Protein AF-A0A8H7A7D5-F1 (afdb_monomer_lite)

Organism: Pleurotus ostreatus (NCBI:txid5322)

Radius of gyration: 24.52 Å; chains: 1; bounding box: 37×59×91 Å

pLDDT: mean 76.34, std 21.39,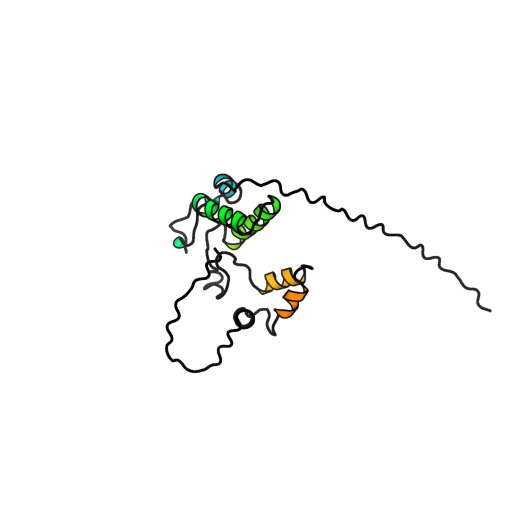 range [26.97, 98.31]

Sequence (177 aa):
MMLLSFCIFTLSLNVVFSMVIPCHPPKNSSDITPFQLTLIAPSTRACNISAPFTDECRTAEQAAPFINKAFNDYAIASVGEKAAILSLMLFETGEFKFDKNHFPAPGRTGQGTRNLMTFPFVHQYALDTPSTHSRALGLAGTNATDPIYIIRRITGCNRSTSSVRGATTSHTSVRVF

Foldseek 3Di:
DDDDDDDPPPPPPPPPPPPPPPPDPAPQDDFDALVNLCVVPVVLCDQDPPDPQSVQAHHSNRVRVVLRVVCVVVVVGHPVSSVVVVVQLCVQCVHRSHQAACPPHNGDPPQHGSNRDDQLVVLVVLCVDPVRNVVSVVQDDPCSPDSVVSCCVVVVPPPDPDDDDDDDDDDPPPPPD

Structure (mmCIF, N/CA/C/O backbone):
data_AF-A0A8H7A7D5-F1
#
_entry.id   AF-A0A8H7A7D5-F1
#
loop_
_atom_site.group_PDB
_atom_site.id
_atom_site.type_symbol
_atom_site.label_atom_id
_atom_site.label_alt_id
_atom_site.label_comp_id
_atom_site.label_asym_id
_atom_site.label_entity_id
_atom_site.label_seq_id
_atom_site.pdbx_PDB_ins_code
_atom_site.Cartn_x
_atom_site.Cartn_y
_atom_site.Cartn_z
_atom_site.occupancy
_atom_site.B_iso_or_equiv
_atom_site.auth_seq_id
_atom_site.auth_comp_id
_atom_site.auth_asym_id
_atom_site.auth_atom_id
_atom_site.pdbx_PDB_model_num
ATOM 1 N N . MET A 1 1 ? -6.553 11.393 76.240 1.00 45.59 1 MET A N 1
ATOM 2 C CA . MET A 1 1 ? -7.636 12.022 75.454 1.00 45.59 1 MET A CA 1
ATOM 3 C C . MET A 1 1 ? -7.025 12.598 74.189 1.00 45.59 1 MET A C 1
ATOM 5 O O . MET A 1 1 ? -6.270 13.555 74.268 1.00 45.59 1 MET A O 1
ATOM 9 N N . MET A 1 2 ? -7.250 11.911 73.066 1.00 43.59 2 MET A N 1
ATOM 10 C CA . MET A 1 2 ? -6.789 12.264 71.718 1.00 43.59 2 MET A CA 1
ATOM 11 C C . MET A 1 2 ? -7.499 13.531 71.230 1.00 43.59 2 MET A C 1
ATOM 13 O O . MET A 1 2 ? -8.723 13.590 71.292 1.00 43.59 2 MET A O 1
ATOM 17 N N . LEU A 1 3 ? -6.756 14.505 70.704 1.00 44.88 3 LEU A N 1
ATOM 18 C CA . LEU A 1 3 ? -7.315 15.582 69.886 1.00 44.88 3 LEU A CA 1
ATOM 19 C C . LEU A 1 3 ? -6.875 15.358 68.439 1.00 44.88 3 LEU A C 1
ATOM 21 O O . LEU A 1 3 ? -5.687 15.349 68.123 1.00 44.88 3 LEU A O 1
ATOM 25 N N . LEU A 1 4 ? -7.877 15.086 67.605 1.00 46.84 4 LEU A N 1
ATOM 26 C CA . LEU A 1 4 ? -7.788 14.803 66.181 1.00 46.84 4 LEU A CA 1
ATOM 27 C C . LEU A 1 4 ? -7.324 16.049 65.413 1.00 46.84 4 LEU A C 1
ATOM 29 O O . LEU A 1 4 ? -7.981 17.087 65.455 1.00 46.84 4 LEU A O 1
ATOM 33 N N . SER A 1 5 ? -6.240 15.911 64.651 1.00 61.38 5 SER A N 1
ATOM 34 C CA . SER A 1 5 ? -5.873 16.845 63.587 1.00 61.38 5 SER A CA 1
ATOM 35 C C . SER A 1 5 ? -6.569 16.406 62.296 1.00 61.38 5 SER A C 1
ATOM 37 O O . SER A 1 5 ? -6.234 15.371 61.718 1.00 61.38 5 SER A O 1
ATOM 39 N N . PHE A 1 6 ? -7.586 17.157 61.876 1.00 47.94 6 PHE A N 1
ATOM 40 C CA . PHE A 1 6 ? -8.292 16.944 60.615 1.00 47.94 6 PHE A CA 1
ATOM 41 C C . PHE A 1 6 ? -7.476 17.541 59.458 1.00 47.94 6 PHE A C 1
ATOM 43 O O . PHE A 1 6 ? -7.467 18.752 59.250 1.00 47.94 6 PHE A O 1
ATOM 50 N N . CYS A 1 7 ? -6.807 16.685 58.681 1.00 46.22 7 CYS A N 1
ATOM 51 C CA . CYS A 1 7 ? -6.313 17.042 57.352 1.00 46.22 7 CYS A CA 1
ATOM 52 C C . CYS A 1 7 ? -7.504 17.177 56.396 1.00 46.22 7 CYS A C 1
ATOM 54 O O . CYS A 1 7 ? -8.066 16.179 55.947 1.00 46.22 7 CYS A O 1
ATOM 56 N N . ILE A 1 8 ? -7.885 18.412 56.073 1.00 58.34 8 ILE A N 1
ATOM 57 C CA . ILE A 1 8 ? -8.811 18.702 54.977 1.00 58.34 8 ILE A CA 1
ATOM 58 C C . ILE A 1 8 ? -8.011 18.585 53.675 1.00 58.34 8 ILE A C 1
ATOM 60 O O . ILE A 1 8 ? -7.366 19.534 53.236 1.00 58.34 8 ILE A O 1
ATOM 64 N N . PHE A 1 9 ? -8.014 17.392 53.081 1.00 53.34 9 PHE A N 1
ATOM 65 C CA . PHE A 1 9 ? -7.561 17.189 51.707 1.00 53.34 9 PHE A CA 1
ATOM 66 C C . PHE 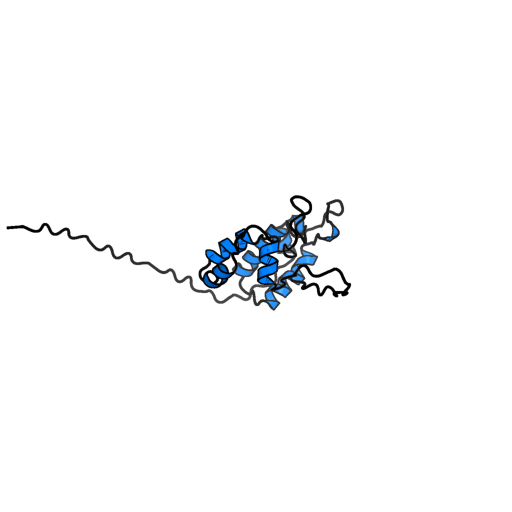A 1 9 ? -8.629 17.777 50.780 1.00 53.34 9 PHE A C 1
ATOM 68 O O . PHE A 1 9 ? -9.735 17.248 50.663 1.00 53.34 9 PHE A O 1
ATOM 75 N N . THR A 1 10 ? -8.326 18.917 50.166 1.00 55.41 10 THR A N 1
ATOM 76 C CA . THR A 1 10 ? -9.178 19.546 49.161 1.00 55.41 10 THR A CA 1
ATOM 77 C C . THR A 1 10 ? -9.250 18.641 47.931 1.00 55.41 10 THR A C 1
ATOM 79 O O . THR A 1 10 ? -8.270 18.424 47.224 1.00 55.41 10 THR A O 1
ATOM 82 N N . LEU A 1 11 ? -10.435 18.076 47.696 1.00 51.94 11 LEU A N 1
ATOM 83 C CA . LEU A 1 11 ? -10.761 17.280 46.520 1.00 51.94 11 LEU A CA 1
ATOM 84 C C . LEU A 1 11 ? -10.766 18.204 45.291 1.00 51.94 11 LEU A C 1
ATOM 86 O O . LEU A 1 11 ? -11.753 18.888 45.016 1.00 51.94 11 LEU A O 1
ATOM 90 N N . SER A 1 12 ? -9.652 18.267 44.565 1.00 59.84 12 SER A N 1
ATOM 91 C CA . SER A 1 12 ? -9.580 18.920 43.261 1.00 59.84 12 SER A CA 1
ATOM 92 C C . SER A 1 12 ? -10.403 18.110 42.257 1.00 59.84 12 SER A C 1
ATOM 94 O O . SER A 1 12 ? -9.994 17.056 41.768 1.00 59.84 12 SER A O 1
ATOM 96 N N . LEU A 1 13 ? -11.609 18.607 41.973 1.00 56.12 13 LEU A N 1
ATOM 97 C CA . LEU A 1 13 ? -12.452 18.152 40.874 1.00 56.12 13 LEU A CA 1
ATOM 98 C C . LEU A 1 13 ? -11.695 18.403 39.558 1.00 56.12 13 LEU A C 1
ATOM 100 O O . LEU A 1 13 ? -11.705 19.505 39.012 1.00 56.12 13 LEU A O 1
ATOM 104 N N . ASN A 1 14 ? -10.999 17.384 39.059 1.00 60.91 14 ASN A N 1
ATOM 105 C CA . ASN A 1 14 ? -10.469 17.386 37.702 1.00 60.91 14 ASN A CA 1
ATOM 106 C C . ASN A 1 14 ? -11.664 17.282 36.750 1.00 60.91 14 ASN A C 1
ATOM 108 O O . ASN A 1 14 ? -12.191 16.197 36.507 1.00 60.91 14 ASN A O 1
ATOM 112 N N . VAL A 1 15 ? -12.131 18.425 36.250 1.00 59.34 15 VAL A N 1
ATOM 113 C CA . VAL A 1 15 ? -13.112 18.474 35.166 1.00 59.34 15 VAL A CA 1
ATOM 114 C C . VAL A 1 15 ? -12.410 17.966 33.911 1.00 59.34 15 VAL A C 1
ATOM 116 O O . VAL A 1 15 ? -11.667 18.692 33.254 1.00 59.34 15 VAL A O 1
ATOM 119 N N . VAL A 1 16 ? -12.617 16.689 33.595 1.00 63.41 16 VAL A N 1
ATOM 120 C CA . VAL A 1 16 ? -12.185 16.100 32.329 1.00 63.41 16 VAL A CA 1
ATOM 121 C C . VAL A 1 16 ? -13.090 16.675 31.241 1.00 63.41 16 VAL A C 1
ATOM 123 O O . VAL A 1 16 ? -14.204 16.200 31.024 1.00 63.41 16 VAL A O 1
ATOM 126 N N . PHE A 1 17 ? -12.641 17.739 30.576 1.00 52.09 17 PHE A N 1
ATOM 127 C CA . PHE A 1 17 ? -13.268 18.217 29.347 1.00 52.09 17 PHE A CA 1
ATOM 128 C C . PHE A 1 17 ? -13.045 17.142 28.273 1.00 52.09 17 PHE A C 1
ATOM 130 O O . PHE A 1 17 ? -12.006 17.105 27.615 1.00 52.09 17 PHE A O 1
ATOM 137 N N . SER A 1 18 ? -14.004 16.225 28.118 1.00 56.50 18 SER A N 1
ATOM 138 C CA . SER A 1 18 ? -14.082 15.388 26.920 1.00 56.50 18 SER A CA 1
ATOM 139 C C . SER A 1 18 ? -14.318 16.318 25.738 1.00 56.50 18 SER A C 1
ATOM 141 O O . SER A 1 18 ? -15.437 16.778 25.515 1.00 56.50 18 SER A O 1
ATOM 143 N N . MET A 1 19 ? -13.261 16.624 24.986 1.00 55.97 19 MET A N 1
ATOM 144 C CA . MET A 1 19 ? -13.410 17.185 23.652 1.00 55.97 19 MET A CA 1
ATOM 145 C C . MET A 1 19 ? -14.025 16.087 22.792 1.00 55.97 19 MET A C 1
ATOM 147 O O . MET A 1 19 ? -13.328 15.247 22.227 1.00 55.97 19 MET A O 1
ATOM 151 N N . VAL A 1 20 ? -15.353 16.061 22.738 1.00 55.41 20 VAL A N 1
ATOM 152 C CA . VAL A 1 20 ? -16.064 15.344 21.690 1.00 55.41 20 VAL A CA 1
ATOM 153 C C . VAL A 1 20 ? -15.679 16.072 20.410 1.00 55.41 20 VAL A C 1
ATOM 155 O O . VAL A 1 20 ? -16.233 17.127 20.110 1.00 55.41 20 VAL A O 1
ATOM 158 N N . ILE A 1 21 ? -14.656 15.577 19.705 1.00 63.28 21 ILE A N 1
ATOM 159 C CA . ILE A 1 21 ? -14.363 16.044 18.353 1.00 63.28 21 ILE A CA 1
ATOM 160 C C . ILE A 1 21 ? -15.658 15.784 17.588 1.00 63.28 21 ILE A C 1
ATOM 162 O O . ILE A 1 21 ? -16.064 14.618 17.504 1.00 63.28 21 ILE A O 1
ATOM 166 N N . PRO A 1 22 ? -16.362 16.823 17.104 1.00 54.19 22 PRO A N 1
ATOM 167 C CA . PRO A 1 22 ? -17.553 16.600 16.314 1.00 54.19 22 PRO A CA 1
ATOM 168 C C . PRO A 1 22 ? -17.125 15.713 15.150 1.00 54.19 22 PRO A C 1
ATOM 170 O O . PRO A 1 22 ? -16.256 16.095 14.366 1.00 54.19 22 PRO A O 1
ATOM 173 N N . CYS A 1 23 ? -17.683 14.500 15.088 1.00 56.75 23 CYS A N 1
ATOM 174 C CA . CYS A 1 23 ? -17.554 13.646 13.921 1.00 56.75 23 CYS A CA 1
ATOM 175 C C . CYS A 1 23 ? -18.125 14.451 12.758 1.00 56.75 23 CYS A C 1
ATOM 177 O O . CYS A 1 23 ? -19.341 14.558 12.603 1.00 56.75 23 CYS A O 1
ATOM 179 N N . HIS A 1 24 ? -17.244 15.100 11.994 1.00 57.72 24 HIS A N 1
ATOM 180 C CA . HIS A 1 24 ? -17.636 15.729 10.752 1.00 57.72 24 HIS A CA 1
ATOM 181 C C . HIS A 1 24 ? -18.216 14.599 9.899 1.00 57.72 24 HIS A C 1
ATOM 183 O O . HIS A 1 24 ? -17.535 13.577 9.740 1.00 57.72 24 HIS A O 1
ATOM 189 N N . PRO A 1 25 ? -19.462 14.724 9.405 1.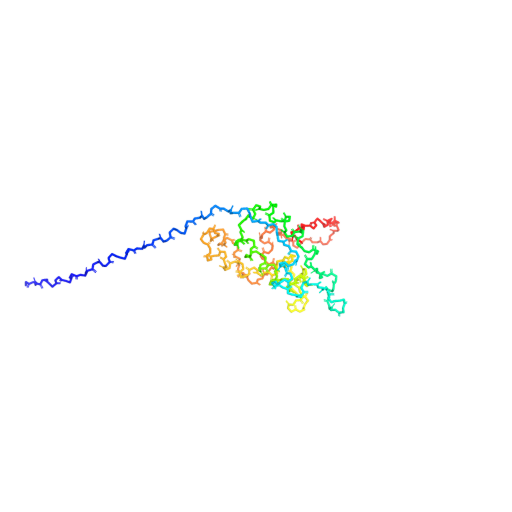00 57.66 25 PRO A N 1
ATOM 190 C CA . PRO A 1 25 ? -20.004 13.730 8.494 1.00 57.66 25 PRO A CA 1
ATOM 191 C C . PRO A 1 25 ? -18.974 13.532 7.381 1.00 57.66 25 PRO A C 1
ATOM 193 O O . PRO A 1 25 ? -18.404 14.531 6.931 1.00 57.66 25 PRO A O 1
ATOM 196 N N . PRO A 1 26 ? -18.657 12.287 6.987 1.00 56.97 26 PRO A N 1
ATOM 197 C CA . PRO A 1 26 ? -17.642 12.044 5.979 1.00 56.97 26 PRO A CA 1
ATOM 198 C C . PRO A 1 26 ? -18.036 12.834 4.736 1.00 56.97 26 PRO A C 1
ATOM 200 O O . PRO A 1 26 ? -18.989 12.499 4.036 1.00 56.97 26 PRO A O 1
ATOM 203 N N . LYS A 1 27 ? -17.331 13.942 4.486 1.00 50.72 27 LYS A N 1
ATOM 204 C CA . LYS A 1 27 ? -17.418 14.634 3.212 1.00 50.72 27 LYS A CA 1
ATOM 205 C C . LYS A 1 27 ? -16.998 13.584 2.203 1.00 50.72 27 LYS A C 1
ATOM 207 O O . LYS A 1 27 ? -15.866 13.113 2.314 1.00 50.72 27 LYS A O 1
ATOM 212 N N . ASN A 1 28 ? -17.903 13.197 1.298 1.00 59.25 28 ASN A N 1
ATOM 213 C CA . ASN A 1 28 ? -17.599 12.272 0.210 1.00 59.25 28 ASN A CA 1
ATOM 214 C C . ASN A 1 28 ? -16.301 12.743 -0.439 1.00 59.25 28 ASN A C 1
ATOM 216 O O . ASN A 1 28 ? -16.269 13.767 -1.127 1.00 59.25 28 ASN A O 1
ATOM 220 N N . SER A 1 29 ? -15.210 12.065 -0.097 1.00 70.25 29 SER A N 1
ATOM 221 C CA . SER A 1 29 ? -13.897 12.464 -0.558 1.00 70.25 29 SER A CA 1
ATOM 222 C C . SER A 1 29 ? -13.753 11.932 -1.966 1.00 70.25 29 SER A C 1
ATOM 224 O O . SER A 1 29 ? -14.035 10.759 -2.220 1.00 70.25 29 SER A O 1
ATOM 226 N N . SER A 1 30 ? -13.347 12.807 -2.879 1.00 86.31 30 SER A N 1
ATOM 227 C CA . SER A 1 30 ? -13.044 12.421 -4.250 1.00 86.31 30 SER A CA 1
ATOM 228 C C . SER A 1 30 ? -12.030 11.276 -4.283 1.00 86.31 30 SER A C 1
ATOM 230 O O . SER A 1 30 ? -11.235 11.097 -3.354 1.00 86.31 30 SER A O 1
ATOM 232 N N . ASP A 1 31 ? -12.056 10.519 -5.371 1.00 93.81 31 ASP A N 1
ATOM 233 C CA . ASP A 1 31 ? -11.036 9.528 -5.687 1.00 93.81 31 ASP A CA 1
ATOM 234 C C . ASP A 1 31 ? -9.630 10.141 -5.674 1.00 93.81 31 ASP A C 1
ATOM 236 O O . ASP A 1 31 ? -9.430 11.315 -6.006 1.00 93.81 31 ASP A O 1
ATOM 240 N N . ILE A 1 32 ? -8.647 9.330 -5.289 1.00 95.19 32 ILE A N 1
ATOM 241 C CA . ILE A 1 32 ? -7.239 9.703 -5.353 1.00 95.19 32 ILE A CA 1
ATOM 242 C C . ILE A 1 32 ? -6.792 9.686 -6.809 1.00 95.19 32 ILE A C 1
ATOM 244 O O . ILE A 1 32 ? -7.023 8.723 -7.542 1.00 95.19 32 ILE A O 1
ATOM 248 N N . THR A 1 33 ? -6.111 10.747 -7.221 1.00 96.94 33 THR A N 1
ATOM 249 C CA . THR A 1 33 ? -5.554 10.867 -8.570 1.00 96.94 33 THR A CA 1
ATOM 250 C C . THR A 1 33 ? -4.101 10.375 -8.628 1.00 96.94 33 THR A C 1
ATOM 252 O O . THR A 1 33 ? -3.358 10.533 -7.653 1.00 96.94 33 THR A O 1
ATOM 255 N N . PRO A 1 34 ? -3.629 9.867 -9.783 1.00 97.75 34 PRO A N 1
ATOM 256 C CA . PRO A 1 34 ? -2.210 9.560 -9.987 1.00 97.75 34 PRO A CA 1
ATOM 257 C C . PRO A 1 34 ? -1.284 10.758 -9.729 1.00 97.75 34 PRO A C 1
ATOM 259 O O . PRO A 1 34 ? -0.185 10.605 -9.197 1.00 97.75 34 PRO A O 1
ATOM 262 N N . PHE A 1 35 ? -1.749 11.972 -10.043 1.00 97.75 35 PHE A N 1
ATOM 263 C CA . PHE A 1 35 ? -1.016 13.203 -9.755 1.00 97.75 35 PHE A CA 1
ATOM 264 C C . PHE A 1 35 ? -0.797 13.403 -8.251 1.00 97.75 35 PHE A C 1
ATOM 266 O O . PHE A 1 35 ? 0.322 13.687 -7.832 1.00 97.75 35 PHE A O 1
ATOM 273 N N . GLN A 1 36 ? -1.833 13.207 -7.429 1.00 97.44 36 GLN A N 1
ATOM 274 C CA . GLN A 1 36 ? -1.703 13.284 -5.970 1.00 97.44 36 GLN A CA 1
ATOM 275 C C . GLN A 1 36 ? -0.750 12.216 -5.426 1.00 97.44 36 GLN A C 1
ATOM 277 O O . GLN A 1 36 ? 0.063 12.535 -4.565 1.00 97.44 36 GLN A O 1
ATOM 282 N N . LEU A 1 37 ? -0.801 10.985 -5.951 1.00 97.75 37 LEU A N 1
ATOM 283 C CA . LEU A 1 37 ? 0.147 9.928 -5.574 1.00 97.75 37 LEU A CA 1
ATOM 284 C C . LEU A 1 37 ? 1.588 10.306 -5.916 1.00 97.75 37 LEU A C 1
ATOM 286 O O . LEU A 1 37 ? 2.466 10.202 -5.068 1.00 97.75 37 LEU A O 1
ATOM 290 N N . THR A 1 38 ? 1.819 10.823 -7.121 1.00 98.19 38 THR A N 1
ATOM 291 C CA . THR A 1 38 ? 3.148 11.284 -7.541 1.00 98.19 38 THR A CA 1
ATOM 292 C C . THR A 1 38 ? 3.627 12.477 -6.709 1.00 98.19 38 THR A C 1
ATOM 294 O O . THR A 1 38 ? 4.824 12.640 -6.499 1.00 98.19 38 THR A O 1
ATOM 297 N N . LEU A 1 39 ? 2.716 13.324 -6.223 1.00 97.75 39 LEU A N 1
ATOM 298 C CA . LEU A 1 39 ? 3.068 14.464 -5.380 1.00 97.75 39 LEU A CA 1
ATOM 299 C C . LEU A 1 39 ? 3.590 14.022 -4.005 1.00 97.75 39 LEU A C 1
ATOM 301 O O . LEU A 1 39 ? 4.556 14.598 -3.513 1.00 97.75 39 LEU A O 1
ATOM 305 N N . ILE A 1 40 ? 2.959 13.015 -3.392 1.00 96.94 40 ILE A N 1
ATOM 306 C CA . ILE A 1 40 ? 3.321 12.535 -2.045 1.00 96.94 40 ILE A CA 1
ATOM 307 C C . ILE A 1 40 ? 4.388 11.433 -2.059 1.00 96.94 40 ILE A C 1
ATOM 309 O O . ILE A 1 40 ? 5.092 11.262 -1.070 1.00 96.94 40 ILE A O 1
ATOM 313 N N . ALA A 1 41 ? 4.511 10.702 -3.168 1.00 97.19 41 ALA A N 1
ATOM 314 C CA . ALA A 1 41 ? 5.468 9.619 -3.374 1.00 97.19 41 ALA A CA 1
ATOM 315 C C . ALA A 1 41 ? 6.072 9.721 -4.786 1.00 97.19 41 ALA A C 1
ATOM 317 O O . ALA A 1 41 ? 5.662 8.996 -5.700 1.00 97.19 41 ALA A O 1
ATOM 318 N N . PRO A 1 42 ? 7.028 10.642 -5.015 1.00 97.25 42 PRO A N 1
ATOM 319 C CA . PRO A 1 42 ? 7.535 10.941 -6.355 1.00 97.25 42 PRO A CA 1
ATOM 320 C C . PRO A 1 42 ? 8.139 9.753 -7.103 1.00 97.25 42 PRO A C 1
ATOM 322 O O . PRO A 1 42 ? 8.130 9.756 -8.337 1.00 97.25 42 PRO A O 1
ATOM 325 N N . SER A 1 43 ? 8.631 8.721 -6.403 1.00 95.69 43 SER A N 1
ATOM 326 C CA . SER A 1 43 ? 9.193 7.547 -7.081 1.00 95.69 43 SER A CA 1
ATOM 327 C C . SER A 1 43 ? 8.131 6.676 -7.759 1.00 95.69 43 SER A C 1
ATOM 329 O O . SER A 1 43 ? 8.467 5.903 -8.650 1.00 95.69 43 SER A O 1
ATOM 331 N N . THR A 1 44 ? 6.846 6.879 -7.449 1.00 96.88 44 THR A N 1
ATOM 332 C CA . THR A 1 44 ? 5.721 6.215 -8.132 1.00 96.88 44 THR A CA 1
ATOM 333 C C . THR A 1 44 ? 5.487 6.714 -9.561 1.00 96.88 44 THR A C 1
ATOM 335 O O . THR A 1 44 ? 4.696 6.116 -10.286 1.00 96.88 44 THR A O 1
ATOM 338 N N . ARG A 1 45 ? 6.173 7.773 -10.015 1.00 97.56 45 ARG A N 1
ATOM 339 C CA . ARG A 1 45 ? 6.048 8.274 -11.396 1.00 97.56 45 ARG A CA 1
ATOM 340 C C . ARG A 1 45 ? 6.496 7.246 -12.440 1.00 97.56 45 ARG A C 1
ATOM 342 O O . ARG A 1 45 ? 5.983 7.243 -13.553 1.00 97.56 45 ARG A O 1
ATOM 349 N N . ALA A 1 46 ? 7.489 6.421 -12.114 1.00 96.19 46 ALA A N 1
ATOM 350 C CA . ALA A 1 46 ? 8.031 5.434 -13.036 1.00 96.19 46 ALA A CA 1
ATOM 351 C C . ALA A 1 46 ? 8.714 4.288 -12.289 1.00 96.19 46 ALA A C 1
ATOM 353 O O . ALA A 1 46 ? 9.398 4.500 -11.290 1.00 96.19 46 ALA A O 1
ATOM 354 N N . CYS A 1 47 ? 8.603 3.083 -12.840 1.00 95.06 47 CYS A N 1
ATOM 355 C CA . CYS A 1 47 ? 9.356 1.930 -12.368 1.00 95.06 47 CYS A CA 1
ATOM 356 C C . CYS A 1 47 ? 10.750 1.891 -12.996 1.00 95.06 47 CYS A C 1
ATOM 358 O O . CYS A 1 47 ? 10.908 2.040 -14.208 1.00 95.06 47 CYS A O 1
ATOM 360 N N . ASN A 1 48 ? 11.773 1.659 -12.171 1.00 92.75 48 ASN A N 1
ATOM 361 C CA . ASN A 1 48 ? 13.128 1.431 -12.661 1.00 92.75 48 ASN A CA 1
ATOM 362 C C . ASN A 1 48 ? 13.244 -0.004 -13.200 1.00 92.75 48 ASN A C 1
ATOM 364 O O . ASN A 1 48 ? 13.247 -0.966 -12.432 1.00 92.75 48 ASN A O 1
ATOM 368 N N . ILE A 1 49 ? 13.372 -0.139 -14.520 1.00 88.31 49 ILE A N 1
ATOM 369 C CA . ILE A 1 49 ? 13.484 -1.438 -15.203 1.00 88.31 49 ILE A CA 1
ATOM 370 C C . ILE A 1 49 ? 14.772 -2.202 -14.863 1.00 88.31 49 ILE A C 1
ATOM 372 O O . ILE A 1 49 ? 14.827 -3.415 -15.026 1.00 88.31 49 ILE A O 1
ATOM 376 N N . SER A 1 50 ? 15.800 -1.505 -14.372 1.00 88.06 50 SER A N 1
ATOM 377 C CA . SER A 1 50 ? 17.090 -2.094 -13.997 1.00 88.06 50 SER A CA 1
ATOM 378 C C . SER A 1 50 ? 17.177 -2.438 -12.507 1.00 88.06 50 SER A C 1
ATOM 380 O O . SER A 1 50 ? 18.201 -2.951 -12.056 1.00 88.06 50 SER A O 1
ATOM 382 N N . ALA A 1 51 ? 16.145 -2.123 -11.718 1.00 88.62 51 ALA A N 1
ATOM 383 C CA . ALA A 1 51 ? 16.112 -2.454 -10.300 1.00 88.62 51 ALA A CA 1
ATOM 384 C C . ALA A 1 51 ? 15.731 -3.932 -10.079 1.00 88.62 51 ALA A C 1
ATOM 386 O O . ALA A 1 51 ? 14.949 -4.494 -10.851 1.00 88.62 51 ALA A O 1
ATOM 387 N N . PRO A 1 52 ? 16.226 -4.567 -9.000 1.00 87.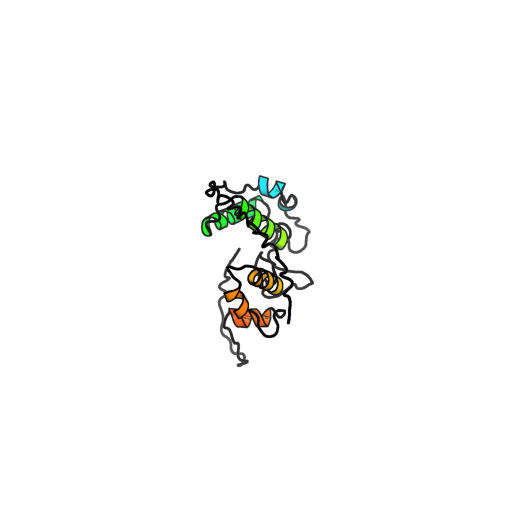19 52 PRO A N 1
ATOM 388 C CA . PRO A 1 52 ? 15.718 -5.863 -8.565 1.00 87.19 52 PRO A CA 1
ATOM 389 C C . PRO A 1 52 ? 14.197 -5.829 -8.360 1.00 87.19 52 PRO A C 1
ATOM 391 O O . PRO A 1 52 ? 13.657 -4.822 -7.906 1.00 87.19 52 PRO A O 1
ATOM 394 N N . PHE A 1 53 ? 13.526 -6.948 -8.654 1.00 91.19 53 PHE A N 1
ATOM 395 C CA . PHE A 1 53 ? 12.077 -7.131 -8.460 1.00 91.19 53 PHE A CA 1
ATOM 396 C C . PHE A 1 53 ? 11.187 -6.189 -9.292 1.00 91.19 53 PHE A C 1
ATOM 398 O O . PHE A 1 53 ? 10.072 -5.870 -8.893 1.00 91.19 53 PHE A O 1
ATOM 405 N N . THR A 1 54 ? 11.652 -5.770 -10.475 1.00 93.44 54 THR A N 1
ATOM 406 C CA . THR A 1 54 ? 10.919 -4.839 -11.355 1.00 93.44 54 THR A CA 1
ATOM 407 C C . THR A 1 54 ? 9.492 -5.295 -11.708 1.00 93.44 54 THR A C 1
ATOM 409 O O . THR A 1 54 ? 8.593 -4.464 -11.804 1.00 93.44 54 THR A O 1
ATOM 412 N N . ASP A 1 55 ? 9.244 -6.609 -11.787 1.00 93.19 55 ASP A N 1
ATOM 413 C CA . ASP A 1 55 ? 7.916 -7.181 -12.065 1.00 93.19 55 ASP A CA 1
ATOM 414 C C . ASP A 1 55 ? 6.865 -6.853 -10.983 1.00 93.19 55 ASP A C 1
ATOM 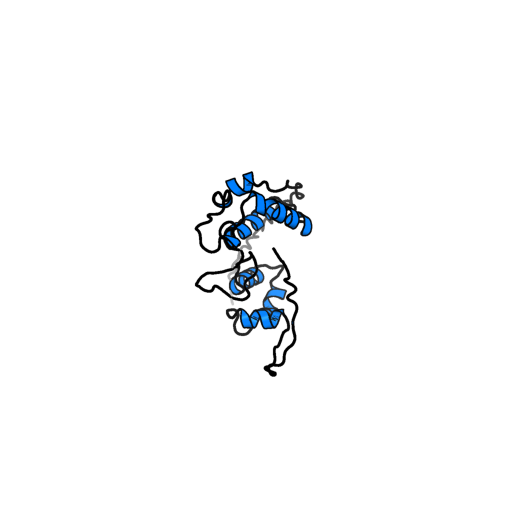416 O O . ASP A 1 55 ? 5.655 -6.848 -11.252 1.00 93.19 55 ASP A O 1
ATOM 420 N N . GLU A 1 56 ? 7.311 -6.554 -9.761 1.00 93.69 56 GLU A N 1
ATOM 421 C CA . GLU A 1 56 ? 6.459 -6.171 -8.630 1.00 93.69 56 GLU A CA 1
ATOM 422 C C . GLU A 1 56 ? 6.109 -4.672 -8.657 1.00 93.69 56 GLU A C 1
ATOM 424 O O . GLU A 1 56 ? 5.054 -4.273 -8.169 1.00 93.69 56 GLU A O 1
ATOM 429 N N . CYS A 1 57 ? 6.938 -3.841 -9.296 1.00 95.50 57 CYS A N 1
ATOM 430 C CA . CYS A 1 57 ? 6.797 -2.389 -9.249 1.00 95.50 57 CYS A CA 1
ATOM 431 C C . CYS A 1 57 ? 5.536 -1.879 -9.968 1.00 95.50 57 CYS A C 1
ATOM 433 O O . CYS A 1 57 ? 5.225 -2.311 -11.083 1.00 95.50 57 CYS A O 1
ATOM 435 N N . ARG A 1 58 ? 4.828 -0.911 -9.371 1.00 96.75 58 ARG A N 1
ATOM 436 C CA . ARG A 1 58 ? 3.674 -0.229 -9.984 1.00 96.75 58 ARG A CA 1
ATOM 437 C C . ARG A 1 58 ? 3.809 1.290 -9.947 1.00 96.75 58 ARG A C 1
ATOM 439 O O . ARG A 1 58 ? 4.238 1.858 -8.947 1.00 96.75 58 ARG A O 1
ATOM 446 N N . THR A 1 59 ? 3.392 1.952 -11.026 1.00 97.88 59 THR A N 1
ATOM 447 C CA . THR A 1 59 ? 3.310 3.420 -11.068 1.00 97.88 59 THR A CA 1
ATOM 448 C C . THR A 1 59 ? 2.036 3.940 -10.403 1.00 97.88 59 THR A C 1
ATOM 450 O O . THR A 1 59 ? 1.086 3.190 -10.160 1.00 97.88 59 THR A O 1
ATOM 453 N N . ALA A 1 60 ? 1.978 5.247 -10.153 1.00 98.12 60 ALA A N 1
ATOM 454 C CA . ALA A 1 60 ? 0.790 5.932 -9.653 1.00 98.12 60 ALA A CA 1
ATOM 455 C C . ALA A 1 60 ? -0.448 5.699 -10.541 1.00 98.12 60 ALA A C 1
ATOM 457 O O . ALA A 1 60 ? -1.547 5.482 -10.028 1.00 98.12 60 ALA A O 1
ATOM 458 N N . GLU A 1 61 ? -0.278 5.705 -11.864 1.00 98.31 61 GLU A N 1
ATOM 459 C CA . GLU A 1 61 ? -1.343 5.459 -12.845 1.00 98.31 61 GLU A CA 1
ATOM 460 C C . GLU A 1 61 ? -1.879 4.033 -12.748 1.00 98.31 61 GLU A C 1
ATOM 462 O O . GLU A 1 61 ? -3.081 3.810 -12.885 1.00 98.31 61 GLU A O 1
ATOM 467 N N . GLN A 1 62 ? -0.994 3.071 -12.485 1.00 97.75 62 GLN A N 1
ATOM 468 C CA . GLN A 1 62 ? -1.368 1.672 -12.320 1.00 97.75 62 GLN A CA 1
ATOM 469 C C . GLN A 1 62 ? -2.030 1.422 -10.962 1.00 97.75 62 GLN A C 1
ATOM 471 O O . GLN A 1 62 ? -2.975 0.643 -10.890 1.00 97.75 62 GLN A O 1
ATOM 476 N N . ALA A 1 63 ? -1.560 2.069 -9.892 1.00 96.94 63 ALA A N 1
ATOM 477 C CA . ALA A 1 63 ? -2.027 1.828 -8.529 1.00 96.94 63 ALA A CA 1
ATOM 478 C C . ALA A 1 63 ? -3.359 2.528 -8.205 1.00 96.94 63 ALA A C 1
ATOM 480 O O . ALA A 1 63 ? -4.230 1.921 -7.575 1.00 96.94 63 ALA A O 1
ATOM 481 N N . ALA A 1 64 ? -3.549 3.782 -8.639 1.00 97.56 64 ALA A N 1
ATOM 482 C CA . ALA A 1 64 ? -4.693 4.606 -8.225 1.00 97.56 64 ALA A CA 1
ATOM 483 C C . ALA A 1 64 ? -6.072 3.955 -8.473 1.00 97.56 64 ALA A C 1
ATOM 485 O O . ALA A 1 64 ? -6.889 3.964 -7.548 1.00 97.56 64 ALA A O 1
ATOM 486 N N . PRO A 1 65 ? -6.359 3.332 -9.638 1.00 97.69 65 PRO A N 1
ATOM 487 C CA . PRO A 1 65 ? -7.653 2.689 -9.872 1.00 97.69 65 PRO A CA 1
ATOM 488 C C . PRO A 1 65 ? -7.975 1.572 -8.871 1.00 97.69 65 PRO A C 1
ATOM 490 O O . PRO A 1 65 ? -9.112 1.464 -8.416 1.00 97.69 65 PRO A O 1
ATOM 493 N N . PHE A 1 66 ? -6.984 0.761 -8.485 1.00 96.69 66 PHE A N 1
ATOM 494 C CA . PHE A 1 66 ? -7.188 -0.331 -7.526 1.00 96.69 66 PHE A CA 1
ATOM 495 C C . PHE A 1 66 ? -7.345 0.182 -6.096 1.00 96.69 66 PHE A C 1
ATOM 497 O O . PHE A 1 66 ? -8.167 -0.346 -5.347 1.00 96.69 66 PHE A O 1
ATOM 504 N N . ILE A 1 67 ? -6.611 1.237 -5.738 1.00 96.56 67 ILE A N 1
ATOM 505 C CA . ILE A 1 67 ? -6.741 1.899 -4.436 1.00 96.56 67 ILE A CA 1
ATOM 506 C C . ILE A 1 67 ? -8.148 2.491 -4.286 1.00 96.56 67 ILE A C 1
ATOM 508 O O . ILE A 1 67 ? -8.828 2.219 -3.299 1.00 96.56 67 ILE A O 1
ATOM 512 N N . ASN A 1 68 ? -8.631 3.232 -5.288 1.00 97.31 68 ASN A N 1
ATOM 513 C CA . ASN A 1 68 ? -9.979 3.807 -5.256 1.00 97.31 68 ASN A CA 1
ATOM 514 C C . ASN A 1 68 ? -11.061 2.726 -5.248 1.00 97.31 68 ASN A C 1
ATOM 516 O O . ASN A 1 68 ? -12.025 2.828 -4.489 1.00 97.31 68 ASN A O 1
ATOM 520 N N . LYS A 1 69 ? -10.881 1.650 -6.027 1.00 96.44 69 LYS A N 1
ATOM 521 C CA . LYS A 1 69 ? -11.789 0.500 -5.977 1.00 96.44 69 LYS A CA 1
ATOM 522 C C . LYS A 1 69 ? -11.883 -0.065 -4.560 1.00 96.44 69 LYS A C 1
ATOM 524 O O . LYS A 1 69 ? -12.986 -0.288 -4.081 1.00 96.44 69 LYS A O 1
ATOM 529 N N . ALA A 1 70 ? -10.760 -0.247 -3.874 1.00 95.44 70 ALA A N 1
ATOM 530 C CA . ALA A 1 70 ? -10.766 -0.741 -2.505 1.00 95.44 70 ALA A CA 1
ATOM 531 C C . ALA A 1 70 ? -11.406 0.219 -1.511 1.00 95.44 70 ALA A C 1
ATOM 533 O O . ALA A 1 70 ? -12.159 -0.223 -0.646 1.00 95.44 70 ALA A O 1
ATOM 534 N N . PHE A 1 71 ? -11.159 1.522 -1.638 1.00 95.88 71 PHE A N 1
ATOM 535 C CA . PHE A 1 71 ? -11.860 2.484 -0.797 1.00 95.88 71 PHE A CA 1
ATOM 536 C C . PHE A 1 71 ? -13.376 2.380 -0.959 1.00 95.88 71 PHE A C 1
ATOM 538 O O . PHE A 1 71 ? -14.094 2.434 0.035 1.00 95.88 71 PHE A O 1
ATOM 545 N N . ASN A 1 72 ? -13.856 2.140 -2.179 1.00 95.56 72 ASN A N 1
ATOM 546 C CA . ASN A 1 72 ? -15.273 1.899 -2.430 1.00 95.56 72 ASN A CA 1
ATOM 547 C C . ASN A 1 72 ? -15.745 0.546 -1.868 1.00 95.56 72 ASN A C 1
ATOM 549 O O . ASN A 1 72 ? -16.743 0.509 -1.153 1.00 95.56 72 ASN A O 1
ATOM 553 N N . ASP A 1 73 ? -15.020 -0.545 -2.134 1.00 96.12 73 ASP A N 1
ATOM 554 C CA . ASP A 1 73 ? -15.376 -1.900 -1.684 1.00 96.12 73 ASP A CA 1
ATOM 555 C C . ASP A 1 73 ? -15.487 -1.997 -0.147 1.00 96.12 73 ASP A C 1
ATOM 557 O O . ASP A 1 73 ? -16.337 -2.722 0.369 1.00 96.12 73 ASP A O 1
ATOM 561 N N . TYR A 1 74 ? -14.645 -1.257 0.584 1.00 95.31 74 TYR A N 1
ATOM 562 C CA . TYR A 1 74 ? -14.595 -1.255 2.051 1.00 95.31 74 TYR A CA 1
ATOM 563 C C . TYR A 1 74 ? -15.262 -0.031 2.696 1.00 95.31 74 TYR A C 1
ATOM 565 O O . TYR A 1 74 ? -15.125 0.168 3.901 1.00 95.31 74 TYR A O 1
ATOM 573 N N . ALA A 1 75 ? -15.990 0.779 1.919 1.00 94.69 75 ALA A N 1
ATOM 574 C CA . ALA A 1 75 ? -16.680 1.986 2.386 1.00 94.69 75 ALA A CA 1
ATOM 575 C C . ALA A 1 75 ? -15.776 2.999 3.131 1.00 94.69 75 ALA A C 1
ATOM 577 O O . ALA A 1 75 ? -16.230 3.730 4.014 1.00 94.69 75 ALA A O 1
ATOM 578 N N . ILE A 1 76 ? -14.502 3.084 2.741 1.00 92.88 76 ILE A N 1
ATOM 579 C CA . ILE A 1 76 ? -13.523 4.046 3.260 1.00 92.88 76 ILE A CA 1
ATOM 580 C C . ILE A 1 76 ? -13.777 5.398 2.587 1.00 92.88 76 ILE A C 1
ATOM 582 O O . ILE A 1 76 ? -13.294 5.689 1.488 1.00 92.88 76 ILE A O 1
ATOM 586 N N . ALA A 1 77 ? -14.581 6.235 3.237 1.00 90.06 77 ALA A N 1
ATOM 587 C CA . ALA A 1 77 ? -15.096 7.463 2.634 1.00 90.06 77 ALA A CA 1
ATOM 588 C C . ALA A 1 77 ? -14.387 8.737 3.111 1.00 90.06 77 ALA A C 1
ATOM 590 O O . ALA A 1 77 ? -14.359 9.734 2.381 1.00 90.06 77 ALA A O 1
ATOM 591 N N . SER A 1 78 ? -13.824 8.744 4.322 1.00 92.06 78 SER A N 1
ATOM 592 C CA . SER A 1 78 ? -13.249 9.962 4.897 1.00 92.06 78 SER A CA 1
ATOM 593 C C . SER A 1 78 ? -11.848 10.252 4.343 1.00 92.06 78 SER A C 1
ATOM 595 O O . SER A 1 78 ? -11.051 9.343 4.118 1.00 92.06 78 SER A O 1
ATOM 597 N N . VAL A 1 79 ? -11.522 11.537 4.145 1.00 92.62 79 VAL A N 1
ATOM 598 C CA . VAL A 1 79 ? -10.189 11.955 3.662 1.00 92.62 79 VAL A CA 1
ATOM 599 C C . VAL A 1 79 ? -9.084 11.450 4.594 1.00 92.62 79 VAL A C 1
ATOM 601 O O . VAL A 1 79 ? -8.063 10.960 4.122 1.00 92.62 79 VAL A O 1
ATOM 604 N N . GLY A 1 80 ? -9.295 11.560 5.910 1.00 93.44 80 GLY A N 1
ATOM 605 C CA . GLY A 1 80 ? -8.311 11.154 6.914 1.00 93.44 80 GLY A CA 1
ATOM 606 C C . GLY A 1 80 ? -8.033 9.654 6.892 1.00 93.44 80 GLY A C 1
ATOM 607 O O . GLY A 1 80 ? -6.877 9.248 6.926 1.00 93.44 80 GLY A O 1
ATOM 608 N N . GLU A 1 81 ? -9.073 8.832 6.760 1.00 93.56 81 GLU A N 1
ATOM 609 C CA . GLU A 1 81 ? -8.930 7.376 6.682 1.00 93.56 81 GLU A CA 1
ATOM 610 C C . GLU A 1 81 ? -8.252 6.937 5.380 1.00 93.56 81 GLU A C 1
ATOM 612 O O . GLU A 1 81 ? -7.305 6.150 5.423 1.00 93.56 81 GLU A O 1
ATOM 617 N N . LYS A 1 82 ? -8.646 7.515 4.234 1.00 94.88 82 LYS A N 1
ATOM 618 C CA . LYS A 1 82 ? -7.960 7.282 2.952 1.00 94.88 82 LYS A CA 1
ATOM 619 C C . LYS A 1 82 ? -6.478 7.642 3.042 1.00 94.88 82 LYS A C 1
ATOM 621 O O . LYS A 1 82 ? -5.636 6.856 2.619 1.00 94.88 82 LYS A O 1
ATOM 626 N N . ALA A 1 83 ? -6.153 8.807 3.606 1.00 95.25 83 ALA A N 1
ATOM 627 C CA . ALA A 1 83 ? -4.774 9.266 3.759 1.00 95.25 83 ALA A CA 1
ATOM 628 C C . ALA A 1 83 ? -3.960 8.357 4.694 1.00 95.25 83 ALA A C 1
ATOM 630 O O . ALA A 1 83 ? -2.827 8.009 4.362 1.00 95.25 83 ALA A O 1
ATOM 631 N N . ALA A 1 84 ? -4.538 7.926 5.820 1.00 95.06 84 ALA A N 1
ATOM 632 C CA . ALA A 1 84 ? -3.883 7.019 6.759 1.00 95.06 84 ALA A CA 1
ATOM 633 C C . ALA A 1 84 ? -3.560 5.670 6.098 1.00 95.06 84 ALA A C 1
ATOM 635 O O . ALA A 1 84 ? -2.408 5.232 6.115 1.00 95.06 84 ALA A O 1
ATOM 636 N N . ILE A 1 85 ? -4.542 5.052 5.439 1.00 95.19 85 ILE A N 1
ATOM 637 C CA . ILE A 1 85 ? -4.364 3.764 4.758 1.00 95.19 85 ILE A CA 1
ATOM 638 C C . ILE A 1 85 ? -3.368 3.888 3.601 1.00 95.19 85 ILE A C 1
ATOM 640 O O . ILE A 1 85 ? -2.481 3.050 3.460 1.00 95.19 85 ILE A O 1
ATOM 644 N N . LEU A 1 86 ? -3.459 4.954 2.806 1.00 96.25 86 LEU A N 1
ATOM 645 C CA . LEU A 1 86 ? -2.534 5.192 1.703 1.00 96.25 86 LEU A CA 1
ATOM 646 C C . LEU A 1 86 ? -1.093 5.382 2.183 1.00 96.25 86 LEU A C 1
ATOM 648 O O . LEU A 1 86 ? -0.174 4.835 1.578 1.00 96.25 86 LEU A O 1
ATOM 652 N N . SER A 1 87 ? -0.889 6.139 3.265 1.00 96.81 87 SER A N 1
ATOM 653 C CA . SER A 1 87 ? 0.445 6.340 3.839 1.00 96.81 87 SER A CA 1
ATOM 654 C C . SER A 1 87 ? 1.073 5.016 4.272 1.00 96.81 87 SER A C 1
ATOM 656 O O . SER A 1 87 ? 2.246 4.776 3.992 1.00 96.81 87 SER A O 1
ATOM 658 N N . LEU A 1 88 ? 0.269 4.117 4.853 1.00 95.19 88 LEU A N 1
ATOM 659 C CA . LEU A 1 88 ? 0.703 2.775 5.219 1.00 95.19 88 LEU A CA 1
ATOM 660 C C . LEU A 1 88 ? 1.048 1.942 3.978 1.00 95.19 88 LEU A C 1
ATOM 662 O O . LEU A 1 88 ? 2.114 1.340 3.937 1.00 95.19 88 LEU A O 1
ATOM 666 N N . MET A 1 89 ? 0.203 1.950 2.941 1.00 95.75 89 MET A N 1
ATOM 667 C CA . MET A 1 89 ? 0.487 1.237 1.687 1.00 95.75 89 MET A CA 1
ATOM 668 C C . MET A 1 89 ? 1.814 1.687 1.065 1.00 95.75 89 MET A C 1
ATOM 670 O O . MET A 1 89 ? 2.623 0.849 0.670 1.00 95.75 89 MET A O 1
ATOM 674 N N . LEU A 1 90 ? 2.054 2.999 0.990 1.00 96.50 90 LEU A N 1
ATOM 675 C CA . LEU A 1 90 ? 3.291 3.560 0.443 1.00 96.50 90 LEU A CA 1
ATOM 676 C C . LEU A 1 90 ? 4.508 3.168 1.284 1.00 96.50 90 LEU A C 1
ATOM 678 O O . LEU A 1 90 ? 5.529 2.776 0.724 1.00 96.50 90 LEU A O 1
ATOM 682 N N . PHE A 1 91 ? 4.393 3.233 2.610 1.00 94.94 91 PHE A N 1
ATOM 683 C CA . PHE A 1 91 ? 5.475 2.866 3.518 1.00 94.94 91 PHE A CA 1
ATOM 684 C C . PHE A 1 91 ? 5.838 1.381 3.400 1.00 94.94 91 PHE A C 1
ATOM 686 O O . PHE A 1 91 ? 6.992 1.044 3.138 1.00 94.94 91 PHE A O 1
ATOM 693 N N . GLU A 1 92 ? 4.848 0.498 3.519 1.00 93.38 92 GLU A N 1
ATOM 694 C CA . GLU A 1 92 ? 5.061 -0.951 3.547 1.00 93.38 92 GLU A CA 1
ATOM 695 C C . GLU A 1 92 ? 5.563 -1.501 2.206 1.00 93.38 92 GLU A C 1
ATOM 697 O O . GLU A 1 92 ? 6.327 -2.457 2.182 1.00 93.38 92 GLU A O 1
ATOM 702 N N . THR A 1 93 ? 5.186 -0.898 1.076 1.00 93.62 93 THR A N 1
ATOM 703 C CA . THR A 1 93 ? 5.579 -1.379 -0.266 1.00 93.62 93 THR A CA 1
ATOM 704 C C . THR A 1 93 ? 6.815 -0.688 -0.840 1.00 93.62 93 THR A C 1
ATOM 706 O O . THR A 1 93 ? 7.206 -0.959 -1.980 1.00 93.62 93 THR A O 1
ATOM 709 N N . GLY A 1 94 ? 7.431 0.233 -0.091 1.00 93.88 94 GLY A N 1
ATOM 710 C CA . GLY A 1 94 ? 8.538 1.047 -0.591 1.00 93.88 94 GLY A CA 1
ATOM 711 C C . GLY A 1 94 ? 8.130 1.949 -1.758 1.00 93.88 94 GLY A C 1
ATOM 712 O O . GLY A 1 94 ? 8.880 2.063 -2.727 1.00 93.88 94 GLY A O 1
ATOM 713 N N . GLU A 1 95 ? 6.956 2.575 -1.670 1.00 95.75 95 GLU A N 1
ATOM 714 C CA . GLU A 1 95 ? 6.290 3.327 -2.741 1.00 95.75 95 GLU A CA 1
ATOM 715 C C . GLU A 1 95 ? 5.956 2.444 -3.957 1.00 95.75 95 GLU A C 1
ATOM 717 O O . GLU A 1 95 ? 6.347 2.739 -5.083 1.00 95.75 95 GLU A O 1
ATOM 722 N N . PHE A 1 96 ? 5.243 1.340 -3.712 1.00 95.44 96 PHE A N 1
ATOM 723 C CA . PHE A 1 96 ? 4.788 0.362 -4.711 1.00 95.44 96 PHE A CA 1
ATOM 724 C C . PHE A 1 96 ? 5.901 -0.341 -5.491 1.00 95.44 96 PHE A C 1
ATOM 726 O O . PHE A 1 96 ? 5.672 -0.810 -6.604 1.00 95.44 96 PHE A O 1
ATOM 733 N N . LYS A 1 97 ? 7.104 -0.439 -4.918 1.00 94.44 97 LYS A N 1
ATOM 734 C CA . LYS A 1 97 ? 8.228 -1.166 -5.524 1.00 94.44 97 LYS A CA 1
ATOM 735 C C . LYS A 1 97 ? 8.158 -2.669 -5.272 1.00 94.44 97 LYS A C 1
ATOM 737 O O . LYS A 1 97 ? 8.683 -3.429 -6.079 1.00 94.44 97 LYS A O 1
ATOM 742 N N . PHE A 1 98 ? 7.545 -3.077 -4.162 1.00 93.19 98 PHE A N 1
ATOM 743 C CA . PHE A 1 98 ? 7.533 -4.463 -3.704 1.00 93.19 98 PHE A CA 1
ATOM 744 C C . PHE A 1 98 ? 6.118 -4.954 -3.404 1.00 93.19 98 PHE A C 1
ATOM 746 O O . PHE A 1 98 ? 5.325 -4.265 -2.757 1.00 93.19 98 PHE A O 1
ATOM 753 N N . ASP A 1 99 ? 5.845 -6.191 -3.810 1.00 91.50 99 ASP A N 1
ATOM 754 C CA . ASP A 1 99 ? 4.576 -6.880 -3.558 1.00 91.50 99 ASP A CA 1
ATOM 755 C C . ASP A 1 99 ? 4.680 -7.860 -2.392 1.00 91.50 99 ASP A C 1
ATOM 757 O O . ASP A 1 99 ? 3.676 -8.236 -1.784 1.00 91.50 99 ASP A O 1
ATOM 761 N N . LYS A 1 100 ? 5.901 -8.268 -2.061 1.00 90.50 100 LYS A N 1
ATOM 762 C CA . LYS A 1 100 ? 6.216 -9.147 -0.940 1.00 90.50 100 LYS A CA 1
ATOM 763 C C . LYS A 1 100 ? 7.505 -8.696 -0.271 1.00 90.50 100 LYS A C 1
ATOM 765 O O . LYS A 1 100 ? 8.292 -7.934 -0.825 1.00 90.50 100 LYS A O 1
ATOM 770 N N . ASN A 1 101 ? 7.743 -9.214 0.924 1.00 90.19 101 ASN A N 1
ATOM 771 C CA . ASN A 1 101 ? 8.986 -8.943 1.615 1.00 90.19 101 ASN A CA 1
ATOM 772 C C . ASN A 1 101 ? 10.144 -9.757 1.026 1.00 90.19 101 ASN A C 1
ATOM 774 O O . ASN A 1 101 ? 10.065 -10.983 0.957 1.00 90.19 101 ASN A O 1
ATOM 778 N N . HIS A 1 102 ? 11.235 -9.067 0.693 1.00 90.38 102 HIS A N 1
ATOM 779 C CA . HIS A 1 102 ? 12.505 -9.649 0.247 1.00 90.38 102 HIS A CA 1
ATOM 780 C C . HIS A 1 102 ? 13.642 -9.465 1.262 1.00 90.38 102 HIS A C 1
ATOM 782 O O . HIS A 1 102 ? 14.751 -9.946 1.030 1.00 90.38 102 HIS A O 1
ATOM 788 N N . PHE A 1 103 ? 13.396 -8.771 2.382 1.00 87.44 103 PHE A N 1
ATOM 789 C CA . PHE A 1 103 ? 14.435 -8.271 3.281 1.00 87.44 103 PHE A CA 1
ATOM 790 C C . PHE A 1 103 ? 14.234 -8.648 4.769 1.00 87.44 103 PHE A C 1
ATOM 792 O O . PHE A 1 103 ? 13.121 -8.584 5.304 1.00 87.44 103 PHE A O 1
ATOM 799 N N . PRO A 1 104 ? 15.329 -8.994 5.480 1.00 89.69 104 PRO A N 1
ATOM 800 C CA . PRO A 1 104 ? 16.605 -9.456 4.911 1.00 89.69 104 PRO A CA 1
ATOM 801 C C . PRO A 1 104 ? 16.385 -10.708 4.042 1.00 89.69 104 PRO A C 1
ATOM 803 O O . PRO A 1 104 ? 15.421 -11.436 4.271 1.00 89.69 104 PRO A O 1
ATOM 806 N N . ALA A 1 105 ? 17.242 -10.950 3.043 1.00 87.50 105 ALA A N 1
ATOM 807 C CA . ALA A 1 105 ? 17.067 -12.063 2.104 1.00 87.50 105 ALA A CA 1
ATOM 808 C C . ALA A 1 105 ? 16.932 -13.416 2.840 1.00 87.50 105 ALA A C 1
ATOM 810 O O . ALA A 1 105 ? 17.700 -13.665 3.773 1.00 87.50 105 ALA A O 1
ATOM 811 N N . PRO A 1 106 ? 15.990 -14.300 2.445 1.00 86.75 106 PRO A N 1
ATOM 812 C CA . PRO A 1 106 ? 15.077 -14.226 1.292 1.00 86.75 106 PRO A CA 1
ATOM 813 C C . PRO A 1 106 ? 13.722 -13.535 1.578 1.00 86.75 106 PRO A C 1
ATOM 815 O O . PRO A 1 106 ? 12.767 -13.725 0.829 1.00 86.75 106 PRO A O 1
ATOM 818 N N . GLY A 1 107 ? 13.610 -12.778 2.670 1.00 87.00 107 GLY A N 1
ATOM 819 C CA . GLY A 1 107 ? 12.360 -12.217 3.180 1.00 87.00 107 GLY A CA 1
ATOM 820 C C . GLY A 1 107 ? 11.684 -13.111 4.221 1.00 87.00 107 GLY A C 1
ATOM 821 O O . GLY A 1 107 ? 12.199 -14.161 4.617 1.00 87.00 107 GLY A O 1
ATOM 822 N N . ARG A 1 108 ? 10.511 -12.689 4.704 1.00 83.19 108 ARG A N 1
ATOM 823 C CA . ARG A 1 108 ? 9.722 -13.435 5.699 1.00 83.19 108 ARG A CA 1
ATOM 824 C C . ARG A 1 108 ? 8.562 -14.164 5.028 1.00 83.19 108 ARG A C 1
ATOM 826 O O . ARG A 1 108 ? 7.664 -13.548 4.463 1.00 83.19 108 ARG A O 1
ATOM 833 N N . THR A 1 109 ? 8.564 -15.493 5.126 1.00 77.44 109 THR A N 1
ATOM 834 C CA . THR A 1 109 ? 7.459 -16.319 4.617 1.00 77.44 109 THR A CA 1
ATOM 835 C C . THR A 1 109 ? 6.183 -16.060 5.422 1.00 77.44 109 THR A C 1
ATOM 837 O O . THR A 1 109 ? 6.236 -15.946 6.645 1.00 77.44 109 THR A O 1
ATOM 840 N N . GLY A 1 110 ? 5.035 -15.994 4.743 1.00 72.06 110 GLY A N 1
ATOM 841 C CA . GLY A 1 110 ? 3.731 -15.785 5.381 1.00 72.06 110 GLY A CA 1
ATOM 842 C C . GLY A 1 110 ? 3.393 -14.323 5.690 1.00 72.06 110 GLY A C 1
ATOM 843 O O . GLY A 1 110 ? 2.367 -14.061 6.310 1.00 72.06 110 GLY A O 1
ATOM 844 N N . GLN A 1 111 ? 4.231 -13.380 5.257 1.00 76.31 111 GLN A N 1
ATOM 845 C CA . GLN A 1 111 ? 3.908 -11.957 5.266 1.00 76.31 111 GLN A CA 1
ATOM 846 C C . GLN A 1 111 ? 2.934 -11.628 4.122 1.00 76.31 111 GLN A C 1
ATOM 848 O O . GLN A 1 111 ? 3.042 -12.211 3.042 1.00 76.31 111 GLN A O 1
ATOM 853 N N . GLY A 1 112 ? 1.949 -10.761 4.382 1.00 69.00 112 GLY A N 1
ATOM 854 C CA . GLY A 1 112 ? 0.874 -10.452 3.434 1.00 69.00 112 GLY A CA 1
ATOM 855 C C . GLY A 1 112 ? 1.377 -9.799 2.144 1.00 69.00 112 GLY A C 1
ATOM 856 O O . GLY A 1 112 ? 2.435 -9.174 2.124 1.00 69.00 112 GLY A O 1
ATOM 857 N N . THR A 1 113 ? 0.609 -9.936 1.061 1.00 80.38 113 THR A N 1
ATOM 858 C CA . THR A 1 113 ? 0.882 -9.241 -0.205 1.00 80.38 113 THR A CA 1
ATOM 859 C C . THR A 1 113 ? 0.630 -7.747 -0.013 1.00 80.38 113 THR A C 1
ATOM 861 O O . THR A 1 113 ? -0.440 -7.357 0.450 1.00 80.38 113 THR A O 1
ATOM 864 N N . ARG A 1 114 ? 1.640 -6.914 -0.291 1.00 87.50 114 ARG A N 1
ATOM 865 C CA . ARG A 1 114 ? 1.653 -5.440 -0.152 1.00 87.50 114 ARG A CA 1
ATOM 866 C C . ARG A 1 114 ? 1.373 -4.854 1.244 1.00 87.50 114 ARG A C 1
ATOM 868 O O . ARG A 1 114 ? 1.631 -3.676 1.461 1.00 87.50 114 ARG A O 1
ATOM 875 N N . ASN A 1 115 ? 0.915 -5.650 2.205 1.00 85.44 115 ASN A N 1
ATOM 876 C CA . ASN A 1 115 ? 0.892 -5.315 3.626 1.00 85.44 115 ASN A CA 1
ATOM 877 C C . ASN A 1 115 ? 2.055 -6.041 4.317 1.00 85.44 115 ASN A C 1
ATOM 879 O O . ASN A 1 115 ? 1.920 -7.187 4.759 1.00 85.44 115 ASN A O 1
ATOM 883 N N . LEU A 1 116 ? 3.214 -5.378 4.354 1.00 87.62 116 LEU A N 1
ATOM 884 C CA . LEU A 1 116 ? 4.470 -5.922 4.876 1.00 87.62 116 LEU A CA 1
ATOM 885 C C . LEU A 1 116 ? 4.648 -5.686 6.385 1.00 87.62 116 LEU A C 1
ATOM 887 O O . LEU A 1 116 ? 5.754 -5.806 6.921 1.00 87.62 116 LEU A O 1
ATOM 891 N N . MET A 1 117 ? 3.548 -5.472 7.109 1.00 87.88 117 MET A N 1
ATOM 892 C CA . MET A 1 117 ? 3.564 -5.458 8.565 1.00 87.88 117 MET A CA 1
ATOM 893 C C . MET A 1 117 ? 3.881 -6.858 9.109 1.00 87.88 117 MET A C 1
ATOM 895 O O . MET A 1 117 ? 3.567 -7.887 8.502 1.00 87.88 117 MET A O 1
ATOM 899 N N . THR A 1 118 ? 4.522 -6.927 10.276 1.00 84.31 118 THR A N 1
ATOM 900 C CA . THR A 1 118 ? 4.773 -8.204 10.962 1.00 84.31 118 THR A CA 1
ATOM 901 C C . THR A 1 118 ? 3.795 -8.395 12.113 1.00 84.31 118 THR A C 1
ATOM 903 O O . THR A 1 118 ? 3.400 -7.438 12.781 1.00 84.31 118 THR A O 1
ATOM 906 N N . PHE A 1 119 ? 3.421 -9.651 12.371 1.00 83.00 119 PHE A N 1
ATOM 907 C CA . PHE A 1 119 ? 2.459 -9.975 13.420 1.00 83.00 119 PHE A CA 1
ATOM 908 C C . PHE A 1 119 ? 2.811 -9.405 14.804 1.00 83.00 119 PHE A C 1
ATOM 910 O O . PHE A 1 119 ? 1.895 -8.872 15.419 1.00 83.00 119 PHE A O 1
ATOM 917 N N . PRO A 1 120 ? 4.064 -9.448 15.308 1.00 84.25 120 PRO A N 1
ATOM 918 C CA . PRO A 1 120 ? 4.365 -8.927 16.642 1.00 84.25 120 PRO A CA 1
ATOM 919 C C . PRO A 1 120 ? 3.927 -7.469 16.834 1.00 84.25 120 PRO A C 1
ATOM 921 O O . PRO A 1 120 ? 3.331 -7.143 17.856 1.00 84.25 120 PRO A O 1
ATOM 924 N N . PHE A 1 121 ? 4.150 -6.610 15.834 1.00 86.94 121 PHE A N 1
ATOM 925 C CA . PHE A 1 121 ? 3.774 -5.195 15.913 1.00 86.94 121 PHE A CA 1
ATOM 926 C C . PHE A 1 121 ? 2.277 -4.974 15.696 1.00 86.94 121 PHE A C 1
ATOM 928 O O . PHE A 1 121 ? 1.669 -4.179 16.406 1.00 86.94 121 PHE A O 1
ATOM 935 N N . VAL A 1 122 ? 1.653 -5.714 14.773 1.00 87.88 122 VAL A N 1
ATOM 936 C CA . VAL A 1 122 ? 0.189 -5.670 14.591 1.00 87.88 122 VAL A CA 1
ATOM 937 C C . VAL A 1 122 ? -0.528 -6.146 15.857 1.00 87.88 122 VAL A C 1
ATOM 939 O O . VAL A 1 122 ? -1.555 -5.592 16.239 1.00 87.88 122 VAL A O 1
ATOM 942 N N . HIS A 1 123 ? 0.017 -7.161 16.528 1.00 87.81 123 HIS A N 1
ATOM 943 C CA . HIS A 1 123 ? -0.525 -7.708 17.765 1.00 87.81 123 HIS A CA 1
ATOM 944 C C . HIS A 1 123 ? -0.391 -6.723 18.926 1.00 87.81 123 HIS A C 1
ATOM 946 O O . HIS A 1 123 ? -1.382 -6.495 19.611 1.00 87.81 123 HIS A O 1
ATOM 952 N N . GLN A 1 124 ? 0.771 -6.082 19.092 1.00 90.38 124 GLN A N 1
ATOM 953 C CA . GLN A 1 124 ? 0.957 -4.999 20.068 1.00 90.38 124 GLN A CA 1
ATOM 954 C C . GLN A 1 124 ? -0.023 -3.848 19.822 1.00 90.38 124 GLN A C 1
ATOM 956 O O . GLN A 1 124 ? -0.756 -3.467 20.728 1.00 90.38 124 GLN A O 1
ATOM 961 N N . TYR A 1 125 ? -0.135 -3.380 18.577 1.00 91.81 125 TYR A N 1
ATOM 962 C CA . TYR A 1 125 ? -1.104 -2.347 18.213 1.00 91.81 125 TYR A CA 1
ATOM 963 C C . TYR A 1 125 ? -2.550 -2.755 18.546 1.00 91.81 125 TYR A C 1
ATOM 965 O O . TYR A 1 125 ? -3.326 -1.957 19.071 1.00 91.81 125 TYR A O 1
ATOM 973 N N . ALA A 1 126 ? -2.923 -4.008 18.271 1.00 91.81 126 ALA A N 1
ATOM 974 C CA . ALA A 1 126 ? -4.256 -4.518 18.575 1.00 91.81 126 ALA A CA 1
ATOM 975 C C . ALA A 1 126 ? -4.506 -4.689 20.084 1.00 91.81 126 ALA A C 1
ATOM 977 O O . ALA A 1 126 ? -5.641 -4.549 20.530 1.00 91.81 126 ALA A O 1
ATOM 978 N N . LEU A 1 127 ? -3.474 -4.974 20.881 1.00 91.19 127 LEU A N 1
ATOM 979 C CA . LEU A 1 127 ? -3.577 -4.966 22.340 1.00 91.19 127 LEU A CA 1
ATOM 980 C C . LEU A 1 127 ? -3.759 -3.543 22.876 1.00 91.19 127 LEU A C 1
ATOM 982 O O . LEU A 1 127 ? -4.565 -3.340 23.779 1.00 91.19 127 LEU A O 1
ATOM 986 N N . ASP A 1 128 ? -3.086 -2.557 22.296 1.00 95.06 128 ASP A N 1
ATOM 987 C CA . ASP A 1 128 ? -3.190 -1.162 22.738 1.00 95.06 128 ASP A CA 1
ATOM 988 C C . ASP A 1 128 ? -4.474 -0.470 22.243 1.00 95.06 128 ASP A C 1
ATOM 990 O O . ASP A 1 128 ? -4.819 0.625 22.687 1.00 95.06 128 ASP A O 1
ATOM 994 N N . THR A 1 129 ? -5.221 -1.118 21.345 1.00 93.81 129 THR A N 1
ATOM 995 C CA . THR A 1 129 ? -6.466 -0.597 20.773 1.00 93.81 129 THR A CA 1
ATOM 996 C C . THR A 1 129 ? -7.688 -1.162 21.517 1.00 93.81 129 THR A C 1
ATOM 998 O O . THR A 1 129 ? -7.981 -2.356 21.399 1.00 93.81 129 THR A O 1
ATOM 1001 N N . PRO A 1 130 ? -8.487 -0.334 22.228 1.00 95.69 130 PRO A N 1
ATOM 1002 C CA . PRO A 1 130 ? -9.585 -0.827 23.069 1.00 95.69 130 PRO A CA 1
ATOM 1003 C C . PRO A 1 130 ? -10.618 -1.702 22.344 1.00 95.69 130 PRO A C 1
ATOM 1005 O O . PRO A 1 130 ? -11.137 -2.655 22.921 1.00 95.69 130 PRO A O 1
ATOM 1008 N N . SER A 1 131 ? -10.910 -1.411 21.072 1.00 92.94 131 SER A N 1
ATOM 1009 C CA . SER A 1 131 ? -11.908 -2.144 20.279 1.00 92.94 131 SER A CA 1
ATOM 1010 C C . SER A 1 131 ? -11.452 -3.538 19.833 1.00 92.94 131 SER A C 1
ATOM 1012 O O . SER A 1 131 ? -12.290 -4.374 19.489 1.00 92.94 131 SER A O 1
ATOM 1014 N N . THR A 1 132 ? -10.146 -3.816 19.839 1.00 91.50 132 THR A N 1
ATOM 1015 C CA . THR A 1 132 ? -9.573 -5.096 19.394 1.00 91.50 132 THR A CA 1
ATOM 1016 C C . THR A 1 132 ? -8.860 -5.860 20.510 1.00 91.50 132 THR A C 1
ATOM 1018 O O . THR A 1 132 ? -8.661 -7.068 20.358 1.00 91.50 132 THR A O 1
ATOM 1021 N N . HIS A 1 133 ? -8.585 -5.219 21.652 1.00 89.06 133 HIS A N 1
ATOM 1022 C CA . HIS A 1 133 ? -7.844 -5.769 22.792 1.00 89.06 133 HIS A CA 1
ATOM 1023 C C . HIS A 1 133 ? -8.273 -7.189 23.194 1.00 89.06 133 HIS A C 1
ATOM 1025 O O . HIS A 1 133 ? -7.463 -8.116 23.200 1.00 89.06 133 HIS A O 1
ATOM 1031 N N . SER A 1 134 ? -9.563 -7.398 23.479 1.00 89.75 134 SER A N 1
ATOM 1032 C CA . SER A 1 134 ? -10.072 -8.693 23.959 1.00 89.75 134 SER A CA 1
ATOM 1033 C C . SER A 1 134 ? -9.864 -9.825 22.950 1.00 89.75 134 SER A C 1
ATOM 1035 O O . SER A 1 134 ? -9.516 -10.944 23.326 1.00 89.75 134 SER A O 1
ATOM 1037 N N . ARG A 1 135 ? -10.023 -9.532 21.655 1.00 87.50 135 ARG A N 1
ATOM 1038 C CA . ARG A 1 135 ? -9.780 -10.488 20.566 1.00 87.50 135 ARG A CA 1
ATOM 1039 C C . ARG A 1 135 ? -8.286 -10.738 20.379 1.00 87.50 135 ARG A C 1
ATOM 1041 O O . ARG A 1 135 ? -7.895 -11.870 20.107 1.00 87.50 135 ARG A O 1
ATOM 1048 N N . ALA A 1 136 ? -7.458 -9.709 20.552 1.00 88.81 136 ALA A N 1
ATOM 1049 C CA . ALA A 1 136 ? -6.009 -9.798 20.419 1.00 88.81 136 ALA A CA 1
ATOM 1050 C C . ALA A 1 136 ? -5.367 -10.668 21.513 1.00 88.81 136 ALA A C 1
ATOM 1052 O O . ALA A 1 136 ? -4.423 -11.405 21.216 1.00 88.81 136 ALA A O 1
ATOM 1053 N N . LEU A 1 137 ? -5.902 -10.675 22.741 1.00 87.50 137 LEU A N 1
ATOM 1054 C CA . LEU A 1 137 ? -5.424 -11.551 23.825 1.00 87.50 137 LEU A CA 1
ATOM 1055 C C . LEU A 1 137 ? -5.423 -13.037 23.428 1.00 87.50 137 LEU A C 1
ATOM 1057 O O . LEU A 1 137 ? -4.506 -13.774 23.784 1.00 87.50 137 LEU A O 1
ATOM 1061 N N . GLY A 1 138 ? -6.408 -13.474 22.637 1.00 82.50 138 GLY A N 1
ATOM 1062 C CA . GLY A 1 138 ? -6.521 -14.864 22.186 1.00 82.50 138 GLY A CA 1
ATOM 1063 C C . GLY A 1 138 ? -5.517 -15.280 21.102 1.00 82.50 138 GLY A C 1
ATOM 1064 O O . GLY A 1 138 ? -5.386 -16.473 20.822 1.00 82.50 138 GLY A O 1
ATOM 1065 N N . LEU A 1 139 ? -4.809 -14.329 20.480 1.00 78.44 139 LEU A N 1
ATOM 1066 C CA . LEU A 1 139 ? -3.941 -14.595 19.327 1.00 78.44 139 LEU A CA 1
ATOM 1067 C C . LEU A 1 139 ? -2.496 -14.931 19.722 1.00 78.44 139 LEU A C 1
ATOM 1069 O O . LEU A 1 139 ? -1.845 -15.706 19.018 1.00 78.44 139 LEU A O 1
ATOM 1073 N N . ALA A 1 140 ? -2.001 -14.437 20.861 1.00 66.50 140 ALA A N 1
ATOM 1074 C CA . ALA A 1 140 ? -0.649 -14.744 21.329 1.00 66.50 140 ALA A CA 1
ATOM 1075 C C . ALA A 1 140 ? -0.530 -16.205 21.783 1.00 66.50 140 ALA A C 1
ATOM 1077 O O . ALA A 1 140 ? -1.229 -16.656 22.693 1.00 66.50 140 ALA A O 1
ATOM 1078 N N . GLY A 1 141 ? 0.321 -16.974 21.104 1.00 60.09 141 GLY A N 1
ATOM 1079 C CA . GLY A 1 141 ? 0.777 -18.285 21.567 1.00 60.09 141 GLY A CA 1
ATOM 1080 C C . GLY A 1 141 ? 2.068 -18.191 22.372 1.00 60.09 141 GLY A C 1
ATOM 1081 O O . GLY A 1 141 ? 2.549 -17.095 22.645 1.00 60.09 141 GLY A O 1
ATOM 1082 N N . THR A 1 142 ? 2.669 -19.336 22.705 1.00 49.31 142 THR A N 1
ATOM 1083 C CA . THR A 1 142 ? 3.901 -19.402 23.515 1.00 49.31 142 THR A CA 1
ATOM 1084 C C . THR A 1 142 ? 5.113 -18.706 22.882 1.00 49.31 142 THR A C 1
ATOM 1086 O O . THR A 1 142 ? 6.047 -18.397 23.606 1.00 49.31 142 THR A O 1
ATOM 1089 N N . ASN A 1 143 ? 5.084 -18.399 21.576 1.00 53.84 143 ASN A N 1
ATOM 1090 C CA . ASN A 1 143 ? 6.108 -17.624 20.868 1.00 53.84 143 ASN A CA 1
ATOM 1091 C C . ASN A 1 143 ? 5.464 -16.629 19.886 1.00 53.84 143 ASN A C 1
ATOM 1093 O O . ASN A 1 143 ? 5.320 -16.920 18.699 1.00 53.84 143 ASN A O 1
ATOM 1097 N N . ALA A 1 144 ? 5.091 -15.435 20.357 1.00 54.94 144 ALA A N 1
ATOM 1098 C CA . ALA A 1 144 ? 4.519 -14.365 19.522 1.00 54.94 144 ALA A CA 1
ATOM 1099 C C . ALA A 1 144 ? 5.462 -13.858 18.404 1.00 54.94 144 ALA A C 1
ATOM 1101 O O . ALA A 1 144 ? 5.050 -13.070 17.556 1.00 54.94 144 ALA A O 1
ATOM 1102 N N . THR A 1 145 ? 6.718 -14.310 18.389 1.00 57.91 145 THR A N 1
ATOM 1103 C CA . THR A 1 145 ? 7.749 -13.973 17.401 1.00 57.91 145 THR A CA 1
ATOM 1104 C C . THR A 1 145 ? 7.907 -15.009 16.283 1.00 57.91 145 THR A C 1
ATOM 1106 O O . THR A 1 145 ? 8.600 -14.709 15.310 1.00 57.91 145 THR A O 1
ATOM 1109 N N . ASP A 1 146 ? 7.273 -16.189 16.374 1.00 59.12 146 ASP A N 1
ATOM 1110 C CA . ASP A 1 146 ? 7.324 -17.223 15.329 1.00 59.12 146 ASP A CA 1
ATOM 1111 C C . ASP A 1 146 ? 6.107 -17.116 14.380 1.00 59.12 146 ASP A C 1
ATOM 1113 O O . ASP A 1 146 ? 5.006 -17.570 14.722 1.00 59.12 146 ASP A O 1
ATOM 1117 N N . PRO A 1 147 ? 6.273 -16.547 13.167 1.00 57.25 147 PRO A N 1
ATOM 1118 C CA . PRO A 1 147 ? 5.175 -16.382 12.217 1.00 57.25 147 PRO A CA 1
ATOM 1119 C C . PRO A 1 147 ? 4.557 -17.718 11.773 1.00 57.25 147 PRO A C 1
ATOM 1121 O O . PRO A 1 147 ? 3.374 -17.748 11.430 1.00 57.25 147 PRO A O 1
ATOM 1124 N N . ILE A 1 148 ? 5.292 -18.837 11.825 1.00 59.25 148 ILE A N 1
ATOM 1125 C CA . ILE A 1 148 ? 4.765 -20.158 11.444 1.00 59.25 148 ILE A CA 1
ATOM 1126 C C . ILE A 1 148 ? 3.779 -20.668 12.499 1.00 59.25 148 ILE A C 1
ATOM 1128 O O . ILE A 1 148 ? 2.722 -21.205 12.151 1.00 59.25 148 ILE A O 1
ATOM 1132 N N . TYR A 1 149 ? 4.089 -20.482 13.783 1.00 59.06 149 TYR A N 1
ATOM 1133 C CA . TYR A 1 149 ? 3.211 -20.885 14.883 1.00 59.06 149 TYR A CA 1
ATOM 1134 C C . TYR A 1 149 ? 1.881 -20.114 14.856 1.00 59.06 149 TYR A C 1
ATOM 1136 O O . TYR A 1 149 ? 0.805 -20.697 15.008 1.00 59.06 149 TYR A O 1
ATOM 1144 N N . ILE A 1 150 ? 1.943 -18.807 14.596 1.00 60.94 150 ILE A N 1
ATOM 1145 C CA . ILE A 1 150 ? 0.766 -17.933 14.535 1.00 60.94 150 ILE A CA 1
ATOM 1146 C C . ILE A 1 150 ? -0.128 -18.279 13.342 1.00 60.94 150 ILE A C 1
ATOM 1148 O O . ILE A 1 150 ? -1.339 -18.431 13.514 1.00 60.94 150 ILE A O 1
ATOM 1152 N N . ILE A 1 151 ? 0.449 -18.480 12.151 1.00 58.59 151 ILE A N 1
ATOM 1153 C CA . ILE A 1 151 ? -0.320 -18.877 10.963 1.00 58.59 151 ILE A CA 1
ATOM 1154 C C . ILE A 1 151 ? -1.029 -20.212 11.205 1.00 58.59 151 ILE A C 1
ATOM 1156 O O . ILE A 1 151 ? -2.212 -20.325 10.886 1.00 58.59 151 ILE A O 1
ATOM 1160 N N . ARG A 1 152 ? -0.371 -21.202 11.827 1.00 61.72 152 ARG A N 1
ATOM 1161 C CA . ARG A 1 152 ? -1.005 -22.490 12.180 1.00 61.72 152 ARG A CA 1
ATOM 1162 C C . ARG A 1 152 ? -2.193 -22.325 13.127 1.00 61.72 152 ARG A C 1
ATOM 1164 O O . ARG A 1 152 ? -3.189 -23.026 12.969 1.00 61.72 152 ARG A O 1
ATOM 1171 N N . ARG A 1 153 ? -2.111 -21.393 14.081 1.00 59.75 153 ARG A N 1
ATOM 1172 C CA . ARG A 1 153 ? -3.200 -21.124 15.029 1.00 59.75 153 ARG A CA 1
ATOM 1173 C C . ARG A 1 153 ? -4.376 -20.393 14.377 1.00 59.75 153 ARG A C 1
ATOM 1175 O O . ARG A 1 153 ? -5.514 -20.764 14.632 1.00 59.75 153 ARG A O 1
ATOM 1182 N N . ILE A 1 154 ? -4.108 -19.399 13.525 1.00 59.72 154 ILE A N 1
ATOM 1183 C CA . ILE A 1 154 ? -5.149 -18.618 12.828 1.00 59.72 154 ILE A CA 1
ATOM 1184 C C . ILE A 1 154 ? -5.861 -19.465 11.765 1.00 59.72 154 ILE A C 1
ATOM 1186 O O . ILE A 1 154 ? -7.075 -19.378 11.622 1.00 59.72 154 ILE A O 1
ATOM 1190 N N . THR A 1 155 ? -5.124 -20.296 11.024 1.00 58.38 155 THR A N 1
ATOM 1191 C CA . THR A 1 155 ? -5.692 -21.100 9.926 1.00 58.38 155 THR A CA 1
ATOM 1192 C C . THR A 1 155 ? -6.344 -22.405 10.385 1.00 58.38 155 THR A C 1
ATOM 1194 O O . THR A 1 155 ? -6.966 -23.079 9.570 1.00 58.38 155 THR A O 1
ATOM 1197 N N . GLY A 1 156 ? -6.186 -22.811 11.652 1.00 50.25 156 GLY A N 1
ATOM 1198 C CA . GLY A 1 156 ? -6.663 -24.110 12.149 1.00 50.25 156 GLY A CA 1
ATOM 1199 C C . GLY A 1 156 ? -5.992 -25.327 11.488 1.00 50.25 156 GLY A C 1
ATOM 1200 O O . GLY A 1 156 ? -6.343 -26.467 11.788 1.00 50.25 156 GLY A O 1
ATOM 1201 N N . CYS A 1 157 ? -5.009 -25.116 10.606 1.00 49.47 157 CYS A N 1
ATOM 1202 C CA . CYS A 1 157 ? -4.300 -26.174 9.897 1.00 49.47 157 CYS A CA 1
ATOM 1203 C C . CYS A 1 157 ? -3.231 -26.794 10.800 1.00 49.47 157 CYS A C 1
ATOM 1205 O O . CYS A 1 157 ? -2.035 -26.499 10.709 1.00 49.47 157 CYS A O 1
ATOM 1207 N N . ASN A 1 158 ? -3.665 -27.701 11.669 1.00 45.47 158 ASN A N 1
ATOM 1208 C CA . ASN A 1 158 ? -2.770 -28.588 12.389 1.00 45.47 158 ASN A CA 1
ATOM 1209 C C . ASN A 1 158 ? -2.314 -29.694 11.423 1.00 45.47 158 ASN A C 1
ATOM 1211 O O . ASN A 1 158 ? -2.964 -30.730 11.301 1.00 45.47 158 ASN A O 1
ATOM 1215 N N . ARG A 1 159 ? -1.227 -29.471 10.670 1.00 45.84 159 ARG A N 1
ATOM 1216 C CA . ARG A 1 159 ? -0.611 -30.553 9.889 1.00 45.84 159 ARG A CA 1
ATOM 1217 C C . ARG A 1 159 ? 0.100 -31.476 10.874 1.00 45.84 159 ARG A C 1
ATOM 1219 O O . ARG A 1 159 ? 1.286 -31.303 11.156 1.00 45.84 159 ARG A O 1
ATOM 1226 N N . SER A 1 160 ? -0.647 -32.430 11.423 1.00 38.25 160 SER A N 1
ATOM 1227 C CA . SER A 1 160 ? -0.074 -33.650 11.970 1.00 38.25 160 SER A CA 1
ATOM 1228 C C . SER A 1 160 ? 0.884 -34.207 10.920 1.00 38.25 160 SER A C 1
ATOM 1230 O O . SER A 1 160 ? 0.585 -34.257 9.725 1.00 38.25 160 SER A O 1
ATOM 1232 N N . THR A 1 161 ? 2.090 -34.540 11.356 1.00 41.88 161 THR A N 1
ATOM 1233 C CA . THR A 1 161 ? 3.095 -35.232 10.558 1.00 41.88 161 THR A CA 1
ATOM 1234 C C . THR A 1 161 ? 2.541 -36.595 10.154 1.00 41.88 161 THR A C 1
ATOM 1236 O O . THR A 1 161 ? 2.753 -37.600 10.827 1.00 41.88 161 THR A O 1
ATOM 1239 N N . SER A 1 162 ? 1.781 -36.631 9.068 1.00 36.28 162 SER A N 1
ATOM 1240 C CA . SER A 1 162 ? 1.268 -37.846 8.457 1.00 36.28 162 SER A CA 1
ATOM 1241 C C . SER A 1 162 ? 1.650 -37.799 6.987 1.00 36.28 162 SER A C 1
ATOM 1243 O O . SER A 1 162 ? 1.008 -37.130 6.192 1.00 36.28 162 SER A O 1
ATOM 1245 N N . SER A 1 163 ? 2.763 -38.471 6.697 1.00 38.12 163 SER A N 1
ATOM 1246 C CA . SER A 1 163 ? 3.086 -39.172 5.453 1.00 38.12 163 SER A CA 1
ATOM 1247 C C . SER A 1 163 ? 2.751 -38.482 4.124 1.00 38.12 163 SER A C 1
ATOM 1249 O O . SER A 1 163 ? 1.601 -38.301 3.737 1.00 38.12 163 SER A O 1
ATOM 1251 N N . VAL A 1 164 ? 3.813 -38.200 3.369 1.00 46.03 164 VAL A N 1
ATOM 1252 C CA . VAL A 1 164 ? 3.789 -37.861 1.945 1.00 46.03 164 VAL A CA 1
ATOM 1253 C C . VAL A 1 164 ? 2.882 -38.834 1.179 1.00 46.03 164 VAL A C 1
ATOM 1255 O O . VAL A 1 164 ? 3.232 -39.996 0.973 1.00 46.03 164 VAL A O 1
ATOM 1258 N N . ARG A 1 165 ? 1.728 -38.359 0.708 1.00 36.41 165 ARG A N 1
ATOM 1259 C CA . ARG A 1 165 ? 1.063 -38.908 -0.478 1.00 36.41 165 ARG A CA 1
ATOM 1260 C C . ARG A 1 165 ? 0.208 -37.830 -1.136 1.00 36.41 165 ARG A C 1
ATOM 1262 O O . ARG A 1 165 ? -0.473 -37.067 -0.459 1.00 36.41 165 ARG A O 1
ATOM 1269 N N . GLY A 1 166 ? 0.373 -37.720 -2.451 1.00 44.16 166 GLY A N 1
ATOM 1270 C CA . GLY A 1 166 ? -0.023 -36.576 -3.261 1.00 44.16 166 GLY A CA 1
ATOM 1271 C C . GLY A 1 166 ? -1.498 -36.209 -3.152 1.00 44.16 166 GLY A C 1
ATOM 1272 O O . GLY A 1 166 ? -2.375 -37.050 -3.304 1.00 44.16 166 GLY A O 1
ATOM 1273 N N . ALA A 1 167 ? -1.746 -34.921 -2.948 1.00 34.94 167 ALA A N 1
ATOM 1274 C CA . ALA A 1 167 ? -3.021 -34.293 -3.233 1.00 34.94 167 ALA A CA 1
ATOM 1275 C C . ALA A 1 167 ? -2.724 -32.914 -3.824 1.00 34.94 167 ALA A C 1
ATOM 1277 O O . ALA A 1 167 ? -2.148 -32.041 -3.176 1.00 34.94 167 ALA A O 1
ATOM 1278 N N . THR A 1 168 ? -3.053 -32.777 -5.100 1.00 42.38 168 THR A N 1
ATOM 1279 C CA . THR A 1 168 ? -2.949 -31.578 -5.924 1.00 42.38 168 THR A CA 1
ATOM 1280 C C . THR A 1 168 ? -3.881 -30.511 -5.349 1.00 42.38 168 THR A C 1
ATOM 1282 O O . THR A 1 168 ? -5.091 -30.566 -5.553 1.00 42.38 168 THR A O 1
ATOM 1285 N N . THR A 1 169 ? -3.357 -29.550 -4.591 1.00 36.81 169 THR A N 1
ATOM 1286 C CA . THR A 1 169 ? -4.151 -28.410 -4.113 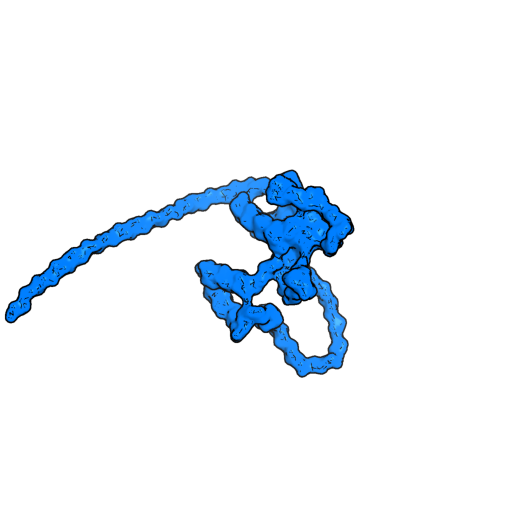1.00 36.81 169 THR A CA 1
ATOM 1287 C C . THR A 1 169 ? -3.998 -27.241 -5.072 1.00 36.81 169 THR A C 1
ATOM 1289 O O . THR A 1 169 ? -2.946 -26.608 -5.137 1.00 36.81 169 THR A O 1
ATOM 1292 N N . SER A 1 170 ? -5.075 -26.968 -5.810 1.00 38.44 170 SER A N 1
ATOM 1293 C CA . SER A 1 170 ? -5.296 -25.725 -6.545 1.00 38.44 170 SER A CA 1
ATOM 1294 C C . SER A 1 170 ? -5.102 -24.536 -5.603 1.00 38.44 170 SER A C 1
ATOM 1296 O O . SER A 1 170 ? -5.824 -24.390 -4.616 1.00 38.44 170 SER A O 1
ATOM 1298 N N . HIS A 1 171 ? -4.105 -23.701 -5.893 1.00 34.91 171 HIS A N 1
ATOM 1299 C CA . HIS A 1 171 ? -3.858 -22.462 -5.171 1.00 34.91 171 HIS A CA 1
ATOM 1300 C C . HIS A 1 171 ? -4.957 -21.450 -5.506 1.00 34.91 171 HIS A C 1
ATOM 1302 O O . HIS A 1 171 ? -4.837 -20.675 -6.454 1.00 34.91 171 HIS A O 1
ATOM 1308 N N . THR A 1 172 ? -6.019 -21.410 -4.705 1.00 32.66 172 THR A N 1
ATOM 1309 C CA . THR A 1 172 ? -6.880 -20.227 -4.649 1.00 32.66 172 THR A CA 1
ATOM 1310 C C . THR A 1 172 ? -6.099 -19.151 -3.904 1.00 32.66 172 THR A C 1
ATOM 1312 O O . THR A 1 172 ? -6.110 -19.076 -2.677 1.00 32.66 172 THR A O 1
ATOM 1315 N N . SER A 1 173 ? -5.335 -18.365 -4.662 1.00 30.83 173 SER A N 1
ATOM 1316 C CA . SER A 1 173 ? -4.735 -17.123 -4.188 1.00 30.83 173 SER A CA 1
ATOM 1317 C C . SER A 1 173 ? -5.871 -16.225 -3.705 1.00 30.83 173 SER A C 1
ATOM 1319 O O . SER A 1 173 ? -6.632 -15.681 -4.505 1.00 30.83 173 SER A O 1
ATOM 1321 N N . VAL A 1 174 ? -6.019 -16.111 -2.386 1.00 31.36 174 VAL A N 1
ATOM 1322 C CA . VAL A 1 174 ? -6.796 -15.035 -1.777 1.00 31.36 174 VAL A CA 1
ATOM 1323 C C . VAL A 1 174 ? -6.009 -13.760 -2.066 1.00 31.36 174 VAL A C 1
ATOM 1325 O O . VAL A 1 174 ? -5.089 -13.408 -1.334 1.00 31.36 174 VAL A O 1
ATOM 1328 N N . ARG A 1 175 ? -6.311 -13.122 -3.202 1.00 26.97 175 ARG A N 1
ATOM 1329 C CA . ARG A 1 175 ? -5.794 -11.796 -3.539 1.00 26.97 175 ARG A CA 1
ATOM 1330 C C . ARG A 1 175 ? -6.460 -10.792 -2.609 1.00 26.97 175 ARG A C 1
ATOM 1332 O O . ARG A 1 175 ? -7.550 -10.305 -2.894 1.00 26.97 175 ARG A O 1
ATOM 1339 N N . VAL A 1 176 ? -5.813 -10.514 -1.487 1.00 39.50 176 VAL A N 1
ATOM 1340 C CA . VAL A 1 176 ? -5.965 -9.226 -0.817 1.00 39.50 176 VAL A CA 1
ATOM 1341 C C . VAL A 1 176 ? -4.797 -8.388 -1.321 1.00 39.50 176 VAL A C 1
ATOM 1343 O O . VAL A 1 176 ? -3.696 -8.497 -0.793 1.00 39.50 176 VAL A O 1
ATOM 1346 N N . PHE A 1 177 ? -5.098 -7.625 -2.377 1.00 39.31 177 PHE A N 1
ATOM 1347 C CA . PHE A 1 177 ? -4.221 -6.737 -3.159 1.00 39.31 177 PHE A CA 1
ATOM 1348 C C . PHE A 1 177 ? -3.078 -7.372 -3.956 1.00 39.31 177 PHE A C 1
ATOM 1350 O O . PHE A 1 177 ? -2.552 -8.436 -3.581 1.00 39.31 177 PHE A O 1
#

Secondary structure (DSSP, 8-state):
----------------------------PPPPPHHHHHHH-GGGG---TTSTTGGG---HHHHHHHHHHHHHHTT---HHHHHHHHHHHHHHTTTTT-SS---STT--TTPPSS----HHHHHHHHHHSTTTHHHHHTT--S-TT-HHHHHHHHH----------------------